Protein AF-A0A1M6HXW4-F1 (afdb_monomer)

Nearest PDB structures (foldseek):
  7f5z-assembly1_A-2  TM=3.279E-01  e=5.571E-01  Mycobacterium tuberculosis H37Rv
  5dz8-assembly1_A  TM=3.495E-01  e=1.004E+00  Streptococcus agalactiae NEM316
  1lwt-assembly1_A  TM=3.290E-01  e=2.158E+00  Saccharomyces cerevisiae
  5nqy-assembly1_A  TM=3.451E-01  e=8.361E+00  Neisseria meningitidis
  7o1q-assembly1_A  TM=3.589E-01  e=9.977E+00  Staphylococcus aureus

Foldseek 3Di:
DEADAPAALVVCVPPQQSDADWDQDPVRWTKGKDACDPVQHHQKIWMWTWDKDKDWDADVVGDTDIDIDTDTDTDYMYGHDDD

Solvent-accessible surface area (backbone atoms only — not comparable to full-atom values): 4752 Å² total; per-residue (Å²): 93,72,49,70,50,82,47,37,56,76,78,27,67,89,40,65,58,49,41,69,44,71,49,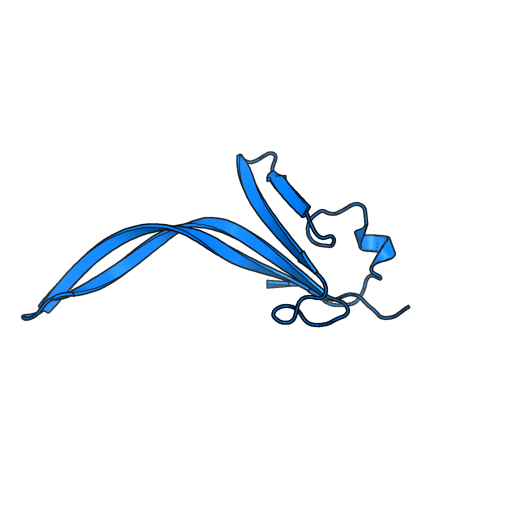68,46,97,86,67,48,41,39,40,20,46,50,56,37,91,89,53,35,79,61,23,15,37,27,26,36,61,39,80,45,79,48,76,44,78,39,90,93,61,64,68,48,78,50,74,51,76,44,79,39,84,55,38,37,33,37,37,25,79,130

Secondary structure (DSSP, 8-state):
-EE-TTSBTGGGTTSGGGSSEEEE-TTS-EEEEEESSTTT-TTEEEEEEEEEEEEEEEPTTS-EEEEEEEEEEEEEEEEPBP-

pLDDT: mean 94.33, std 5.77, range [62.34, 98.62]

Radius of gyration: 16.84 Å; Cα contacts (8 Å, |Δi|>4): 173; chains: 1; bounding box: 32×27×51 Å

Structure (mmCIF, N/CA/C/O backbone):
data_AF-A0A1M6HXW4-F1
#
_entry.id   AF-A0A1M6HXW4-F1
#
loop_
_atom_site.group_PDB
_atom_site.id
_atom_site.type_symbol
_atom_site.label_atom_id
_atom_site.label_alt_id
_atom_site.label_comp_id
_atom_site.label_asym_id
_atom_site.label_entity_id
_atom_site.label_seq_id
_atom_site.pdbx_PDB_ins_code
_atom_site.Cartn_x
_atom_site.Cartn_y
_atom_site.Cartn_z
_atom_site.occupancy
_atom_site.B_iso_or_equiv
_atom_site.auth_seq_id
_atom_site.auth_comp_id
_atom_site.auth_asym_id
_atom_site.auth_atom_id
_atom_site.pdbx_PDB_model_num
ATOM 1 N N . MET A 1 1 ? -7.806 -4.654 -4.177 1.00 71.56 1 MET A N 1
ATOM 2 C CA . MET A 1 1 ? -7.964 -4.464 -5.640 1.00 71.56 1 MET A CA 1
ATOM 3 C C . MET A 1 1 ? -6.660 -4.858 -6.327 1.00 71.56 1 MET A C 1
ATOM 5 O O . MET A 1 1 ? -5.609 -4.565 -5.770 1.00 71.56 1 MET A O 1
ATOM 9 N N . THR A 1 2 ? -6.695 -5.526 -7.480 1.00 82.19 2 THR A N 1
ATOM 10 C CA . THR A 1 2 ? -5.478 -5.986 -8.179 1.00 82.19 2 THR A CA 1
ATOM 11 C C . THR A 1 2 ? -5.496 -5.489 -9.617 1.00 82.19 2 THR A C 1
ATOM 13 O O . THR A 1 2 ? -6.467 -5.737 -10.328 1.00 82.19 2 THR A O 1
ATOM 16 N N . TYR A 1 3 ? -4.441 -4.797 -10.043 1.00 86.25 3 TYR A N 1
ATOM 17 C CA . TYR A 1 3 ? -4.252 -4.437 -11.447 1.00 86.25 3 TYR A CA 1
ATOM 18 C C . TYR A 1 3 ? -3.700 -5.652 -12.199 1.00 86.25 3 TYR A C 1
ATOM 20 O O . TYR A 1 3 ? -2.656 -6.189 -11.820 1.00 86.25 3 TYR A O 1
ATOM 28 N N . LEU A 1 4 ? -4.420 -6.092 -13.235 1.00 80.88 4 LEU A N 1
ATOM 29 C CA . LEU A 1 4 ? -4.041 -7.247 -14.052 1.00 80.88 4 LEU A CA 1
ATOM 30 C C . LEU A 1 4 ? -2.744 -6.981 -14.843 1.00 80.88 4 LEU A C 1
ATOM 32 O O . LEU A 1 4 ? -2.488 -5.831 -15.221 1.00 80.88 4 LEU A O 1
ATOM 36 N N . PRO A 1 5 ? -1.950 -8.030 -15.136 1.00 86.44 5 PRO A N 1
ATOM 37 C CA . PRO A 1 5 ? -0.633 -7.925 -15.765 1.00 86.44 5 PRO A CA 1
ATOM 38 C C . PRO A 1 5 ? -0.714 -7.657 -17.275 1.00 86.44 5 PRO A C 1
ATOM 40 O O . PRO A 1 5 ? -0.239 -8.433 -18.098 1.00 86.44 5 PRO A O 1
ATOM 43 N N . TYR A 1 6 ? -1.320 -6.536 -17.663 1.00 89.06 6 TYR A N 1
ATOM 44 C CA . TYR A 1 6 ? -1.352 -6.076 -19.055 1.00 89.06 6 TYR A CA 1
ATOM 45 C C . TYR A 1 6 ? -0.156 -5.190 -19.411 1.00 89.06 6 TYR A C 1
ATOM 47 O O . TYR A 1 6 ? 0.272 -5.158 -20.564 1.00 89.06 6 TYR A O 1
ATOM 55 N N . MET A 1 7 ? 0.387 -4.481 -18.419 1.00 93.25 7 MET A N 1
ATOM 56 C CA . MET A 1 7 ? 1.510 -3.560 -18.572 1.00 93.25 7 MET A CA 1
ATOM 57 C C . MET A 1 7 ? 2.785 -4.146 -17.965 1.00 93.25 7 MET A C 1
ATOM 59 O O . MET A 1 7 ? 2.770 -4.746 -16.889 1.00 93.25 7 MET A O 1
ATOM 63 N N . THR A 1 8 ? 3.904 -3.934 -18.649 1.00 95.19 8 THR A N 1
ATOM 64 C CA . THR A 1 8 ? 5.249 -4.257 -18.163 1.00 95.19 8 THR A CA 1
ATOM 65 C C . THR A 1 8 ? 5.663 -3.319 -17.029 1.00 95.19 8 THR A C 1
ATOM 67 O O . THR A 1 8 ? 5.141 -2.210 -16.887 1.00 95.19 8 THR A O 1
ATOM 70 N N . ARG A 1 9 ? 6.681 -3.712 -16.256 1.00 94.75 9 ARG A N 1
ATOM 71 C CA . ARG A 1 9 ? 7.267 -2.847 -15.216 1.00 94.75 9 ARG A CA 1
ATOM 72 C C . ARG A 1 9 ? 7.718 -1.487 -15.755 1.00 94.75 9 ARG A C 1
ATOM 74 O O . ARG A 1 9 ? 7.535 -0.475 -15.089 1.00 94.75 9 ARG A O 1
ATOM 81 N N . ALA A 1 10 ? 8.284 -1.456 -16.962 1.00 95.12 10 ALA A N 1
ATOM 82 C CA . ALA A 1 10 ? 8.754 -0.217 -17.579 1.00 95.12 10 ALA A CA 1
ATOM 83 C C . ALA A 1 10 ? 7.603 0.773 -17.823 1.00 95.12 10 ALA A C 1
ATOM 85 O O . ALA A 1 10 ? 7.752 1.963 -17.565 1.00 95.12 10 ALA A O 1
ATOM 86 N N . GLN A 1 11 ? 6.433 0.278 -18.235 1.00 95.19 11 GLN A N 1
ATOM 87 C CA . GLN A 1 11 ? 5.244 1.111 -18.440 1.00 95.19 11 GLN A CA 1
ATOM 88 C C . GLN A 1 11 ? 4.703 1.703 -17.126 1.00 95.19 11 GLN A C 1
ATOM 90 O O . GLN A 1 11 ? 4.088 2.765 -17.143 1.00 95.19 11 GLN A O 1
ATOM 95 N N . TRP A 1 12 ? 4.980 1.067 -15.983 1.00 95.25 12 TRP A N 1
ATOM 96 C CA . TRP A 1 12 ? 4.593 1.546 -14.652 1.00 95.25 12 TRP A CA 1
ATOM 97 C C . TRP A 1 12 ? 5.605 2.494 -13.988 1.00 95.25 12 TRP A C 1
ATOM 99 O O . TRP A 1 12 ? 5.299 3.039 -12.931 1.00 95.25 12 TRP A O 1
ATOM 109 N N . ALA A 1 13 ? 6.783 2.736 -14.57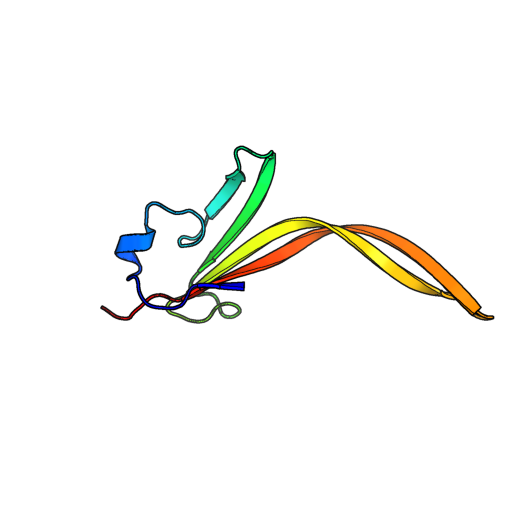4 1.00 92.38 13 ALA A N 1
ATOM 110 C CA . ALA A 1 13 ? 7.898 3.426 -13.903 1.00 92.38 13 ALA A CA 1
ATOM 111 C C . ALA A 1 13 ? 7.557 4.833 -13.355 1.00 92.38 13 ALA A C 1
ATOM 113 O O . ALA A 1 13 ? 8.114 5.284 -12.346 1.00 92.38 13 ALA A O 1
ATOM 114 N N . ASN A 1 14 ? 6.601 5.518 -13.988 1.00 95.12 14 ASN A N 1
ATOM 115 C CA . ASN A 1 14 ? 6.159 6.856 -13.591 1.00 95.12 14 ASN A CA 1
ATOM 116 C C . ASN A 1 14 ? 4.977 6.857 -12.609 1.00 95.12 14 ASN A C 1
ATOM 118 O O . ASN A 1 14 ? 4.578 7.920 -12.143 1.00 95.12 14 ASN A O 1
ATOM 122 N N . ASN A 1 15 ? 4.439 5.691 -12.250 1.00 96.12 15 ASN A N 1
ATOM 123 C CA . ASN A 1 15 ? 3.353 5.556 -11.290 1.00 96.12 15 ASN A CA 1
ATOM 124 C C . ASN A 1 15 ? 3.874 4.954 -9.974 1.00 96.12 15 ASN A C 1
ATOM 126 O O . ASN A 1 15 ? 4.451 3.868 -9.947 1.00 96.12 15 ASN A O 1
ATOM 130 N N . ASN A 1 16 ? 3.646 5.654 -8.861 1.00 97.88 16 ASN A N 1
ATOM 131 C CA . ASN A 1 16 ? 4.117 5.255 -7.529 1.00 97.88 16 ASN A CA 1
ATOM 132 C C . ASN A 1 16 ? 3.511 3.932 -7.017 1.00 97.88 16 ASN A C 1
ATOM 134 O O . ASN A 1 16 ? 4.060 3.319 -6.105 1.00 97.88 16 ASN A O 1
ATOM 138 N N . LEU A 1 17 ? 2.418 3.446 -7.612 1.00 96.81 17 LEU A N 1
ATOM 139 C CA . LEU A 1 17 ? 1.862 2.121 -7.313 1.00 96.81 17 LEU A CA 1
ATOM 140 C C . LEU A 1 17 ? 2.699 0.975 -7.908 1.00 96.81 17 LEU A C 1
ATOM 142 O O . LEU A 1 17 ? 2.560 -0.169 -7.486 1.00 96.81 17 LEU A O 1
ATOM 146 N N . GLY A 1 18 ? 3.555 1.268 -8.891 1.00 96.19 18 GLY A N 1
ATOM 147 C CA . GLY A 1 18 ? 4.367 0.286 -9.611 1.00 96.19 18 GLY A CA 1
ATOM 148 C C . GLY A 1 18 ? 5.869 0.374 -9.334 1.00 96.19 18 GLY A C 1
ATOM 149 O O . GLY A 1 18 ? 6.662 -0.188 -10.090 1.00 96.19 18 GLY A O 1
ATOM 150 N N . LYS A 1 19 ? 6.283 1.086 -8.282 1.00 96.00 19 LYS A N 1
ATOM 151 C CA . LYS A 1 19 ? 7.683 1.163 -7.846 1.00 96.00 19 LYS A CA 1
ATOM 152 C C . LYS A 1 19 ? 7.779 1.279 -6.334 1.00 96.00 19 LYS A C 1
ATOM 154 O O . LYS A 1 19 ? 6.878 1.814 -5.698 1.00 96.00 19 LYS A O 1
ATOM 159 N N . GLN A 1 20 ? 8.893 0.826 -5.771 1.00 97.12 20 GLN A N 1
ATOM 160 C CA . GLN A 1 20 ? 9.136 0.939 -4.340 1.00 97.12 20 GLN A CA 1
ATOM 161 C C . GLN A 1 20 ? 9.343 2.408 -3.958 1.00 97.12 20 GLN A C 1
ATOM 163 O O . GLN A 1 20 ? 10.324 3.028 -4.369 1.00 97.12 20 GLN A O 1
ATOM 168 N N . THR A 1 21 ? 8.396 2.985 -3.218 1.00 98.12 21 THR A N 1
ATOM 169 C CA . THR A 1 21 ? 8.418 4.401 -2.828 1.00 98.12 21 THR A CA 1
ATOM 170 C C . THR A 1 21 ? 7.372 4.703 -1.751 1.00 98.12 21 THR A C 1
ATOM 172 O O . THR A 1 21 ? 6.393 3.974 -1.608 1.00 98.12 21 THR A O 1
ATOM 175 N N . SER A 1 22 ? 7.555 5.803 -1.022 1.00 98.44 22 SER A N 1
ATOM 176 C CA . SER A 1 22 ? 6.564 6.379 -0.105 1.00 98.44 22 SER A CA 1
ATOM 177 C C . SER A 1 22 ? 6.234 7.794 -0.554 1.00 98.44 22 SER A C 1
ATOM 179 O O . SER A 1 22 ? 7.134 8.538 -0.942 1.00 98.44 22 SER A O 1
ATOM 181 N N . TRP A 1 23 ? 4.965 8.192 -0.486 1.00 98.31 23 TRP A N 1
ATOM 182 C CA . TRP A 1 23 ? 4.553 9.543 -0.871 1.00 98.31 23 TRP A CA 1
ATOM 183 C C . TRP A 1 23 ? 3.278 9.982 -0.157 1.00 98.31 23 TRP A C 1
ATOM 185 O O . TRP A 1 23 ? 2.498 9.166 0.333 1.00 98.31 23 TRP A O 1
ATOM 195 N N . THR A 1 24 ? 3.050 11.292 -0.145 1.00 98.19 24 THR A N 1
ATOM 196 C CA . THR A 1 24 ? 1.744 11.875 0.165 1.00 98.19 24 THR A CA 1
ATOM 197 C C . THR A 1 24 ? 1.079 12.241 -1.156 1.00 98.19 24 THR A C 1
ATOM 199 O O . THR A 1 24 ? 1.666 12.953 -1.971 1.00 98.19 24 THR A O 1
ATOM 202 N N . ALA A 1 25 ? -0.108 11.703 -1.412 1.00 96.56 25 ALA A N 1
ATOM 203 C CA . ALA A 1 25 ? -0.884 12.014 -2.605 1.00 96.56 25 ALA A CA 1
ATOM 204 C C . ALA A 1 25 ? -1.473 13.432 -2.520 1.00 96.56 25 ALA A C 1
ATOM 206 O O . ALA A 1 25 ? -1.551 14.021 -1.444 1.00 96.56 25 ALA A O 1
ATOM 207 N N . ALA A 1 26 ? -1.911 13.978 -3.657 1.00 97.06 26 ALA A N 1
ATOM 208 C CA . ALA A 1 26 ? -2.505 15.317 -3.721 1.00 97.06 26 ALA A CA 1
ATOM 209 C C . ALA A 1 26 ? -3.762 15.468 -2.839 1.00 97.06 26 ALA A C 1
ATOM 211 O O . ALA A 1 26 ? -4.086 16.568 -2.408 1.00 97.06 26 ALA A O 1
ATOM 212 N N . ASP A 1 27 ? -4.438 14.358 -2.534 1.00 95.56 27 ASP A N 1
ATOM 213 C CA . ASP A 1 27 ? -5.575 14.293 -1.610 1.00 95.56 27 ASP A CA 1
ATOM 214 C C . ASP A 1 27 ? -5.167 14.181 -0.124 1.00 95.56 27 ASP A C 1
ATOM 216 O O . ASP A 1 27 ? -6.013 13.973 0.742 1.00 95.56 27 ASP A O 1
ATOM 220 N N . GLY A 1 28 ? -3.872 14.287 0.186 1.00 97.00 28 GLY A N 1
ATOM 221 C CA . GLY A 1 28 ? -3.328 14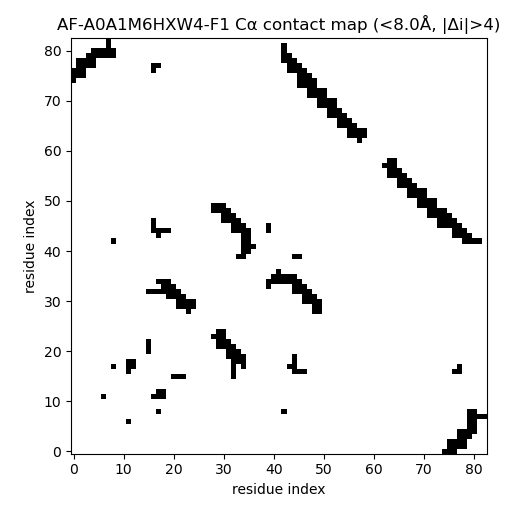.230 1.543 1.00 97.00 28 GLY A CA 1
ATOM 222 C C . GLY A 1 28 ? -3.119 12.818 2.098 1.00 97.00 28 GLY A C 1
ATOM 223 O O . GLY A 1 28 ? -2.547 12.669 3.182 1.00 97.00 28 GLY A O 1
ATOM 224 N N . ARG A 1 29 ? -3.523 11.757 1.385 1.00 97.06 29 ARG A N 1
ATOM 225 C CA . ARG A 1 29 ? -3.294 10.383 1.854 1.00 97.06 29 ARG A CA 1
ATOM 226 C C . ARG A 1 29 ? -1.817 10.036 1.797 1.00 97.06 29 ARG A C 1
ATOM 228 O O . ARG A 1 29 ? -1.150 10.262 0.789 1.00 97.06 29 ARG A O 1
ATOM 235 N N . ARG A 1 30 ? -1.318 9.412 2.863 1.00 98.62 30 ARG A N 1
ATOM 236 C CA . ARG A 1 30 ? 0.033 8.846 2.896 1.00 98.62 30 ARG A CA 1
ATOM 237 C C . ARG A 1 30 ? 0.007 7.426 2.351 1.00 98.62 30 ARG A C 1
ATOM 239 O O . ARG A 1 30 ? -0.857 6.633 2.732 1.00 98.62 30 ARG A O 1
ATOM 246 N N . TRP A 1 31 ? 0.977 7.127 1.503 1.00 98.56 31 TRP A N 1
ATOM 247 C CA . TRP A 1 31 ? 1.141 5.863 0.806 1.00 98.56 31 TRP A CA 1
ATOM 248 C C . TRP A 1 31 ? 2.552 5.309 0.978 1.00 98.56 31 TRP A C 1
ATOM 250 O O . TRP A 1 31 ? 3.520 6.062 1.093 1.00 98.56 31 TRP A O 1
ATOM 260 N N . TYR A 1 32 ? 2.648 3.986 0.922 1.00 98.12 32 TYR A N 1
ATOM 261 C CA . TYR A 1 32 ? 3.894 3.247 0.753 1.00 98.12 32 TYR A CA 1
ATOM 262 C C . TYR A 1 32 ? 3.664 2.094 -0.223 1.00 98.12 32 TYR A C 1
ATOM 264 O O . TYR A 1 32 ? 2.663 1.389 -0.114 1.00 98.12 32 TYR A O 1
ATOM 272 N N . THR A 1 33 ? 4.586 1.897 -1.159 1.00 98.12 33 THR A N 1
ATOM 273 C CA . THR A 1 33 ? 4.620 0.759 -2.076 1.00 98.12 33 THR A CA 1
ATOM 274 C C . THR A 1 33 ? 5.912 -0.018 -1.866 1.00 98.12 33 THR A C 1
ATOM 276 O O . THR A 1 33 ? 6.997 0.565 -1.862 1.00 98.12 33 THR A O 1
ATOM 279 N N . GLU A 1 34 ? 5.801 -1.338 -1.773 1.00 97.75 34 GLU A N 1
ATOM 280 C CA . GLU A 1 34 ? 6.920 -2.277 -1.834 1.00 97.75 34 GLU A CA 1
ATOM 281 C C . GLU A 1 34 ? 6.811 -3.158 -3.076 1.00 97.75 34 GLU A C 1
ATOM 283 O O . GLU A 1 34 ? 5.708 -3.428 -3.549 1.00 97.75 34 GLU A O 1
ATOM 288 N N . CYS A 1 35 ? 7.941 -3.620 -3.605 1.00 96.75 35 CYS A N 1
ATOM 289 C CA . CYS A 1 35 ? 7.976 -4.488 -4.777 1.00 96.75 35 CYS A CA 1
ATOM 290 C C . CYS A 1 35 ? 8.950 -5.636 -4.548 1.00 96.75 35 CYS A C 1
ATOM 292 O O . CYS A 1 35 ? 9.951 -5.467 -3.857 1.00 96.75 35 CYS A O 1
ATOM 294 N N . ASP A 1 36 ? 8.663 -6.793 -5.144 1.00 95.56 36 ASP A N 1
ATOM 295 C CA . ASP A 1 36 ? 9.576 -7.945 -5.166 1.00 95.56 36 ASP A CA 1
ATOM 296 C C . ASP A 1 36 ? 10.016 -8.456 -3.772 1.00 95.56 36 ASP A C 1
ATOM 298 O O . ASP A 1 36 ? 11.046 -9.116 -3.633 1.00 95.56 36 ASP A O 1
ATOM 302 N N . THR A 1 37 ? 9.220 -8.183 -2.731 1.00 95.25 37 THR A N 1
ATOM 303 C CA . THR A 1 37 ? 9.425 -8.677 -1.360 1.00 95.25 37 THR A CA 1
ATOM 304 C C . THR A 1 37 ? 8.869 -10.090 -1.191 1.00 95.25 37 THR A C 1
ATOM 306 O O . THR A 1 37 ? 8.051 -10.547 -1.990 1.00 95.25 37 THR A O 1
ATOM 309 N N . ALA A 1 38 ? 9.233 -10.779 -0.104 1.00 92.88 38 ALA A N 1
ATOM 310 C CA . ALA A 1 38 ? 8.623 -12.067 0.243 1.00 92.88 38 ALA A CA 1
ATOM 311 C C . ALA A 1 38 ? 7.094 -11.968 0.402 1.00 92.88 38 ALA A C 1
ATOM 313 O O . ALA A 1 38 ? 6.372 -12.891 0.036 1.00 92.88 38 ALA A O 1
ATOM 314 N N . ALA A 1 39 ? 6.595 -10.832 0.899 1.00 85.88 39 ALA A N 1
ATOM 315 C CA . ALA A 1 39 ? 5.164 -10.593 1.002 1.00 85.88 39 ALA A CA 1
ATOM 316 C C . ALA A 1 39 ? 4.523 -10.405 -0.379 1.00 85.88 39 ALA A C 1
ATOM 318 O O . ALA A 1 39 ? 3.421 -10.893 -0.599 1.00 85.88 39 ALA A O 1
ATOM 319 N N . THR A 1 40 ? 5.191 -9.724 -1.311 1.00 88.56 40 THR A N 1
ATOM 320 C CA . THR A 1 40 ? 4.620 -9.347 -2.612 1.00 88.56 40 THR A CA 1
ATOM 321 C C . THR A 1 40 ? 4.7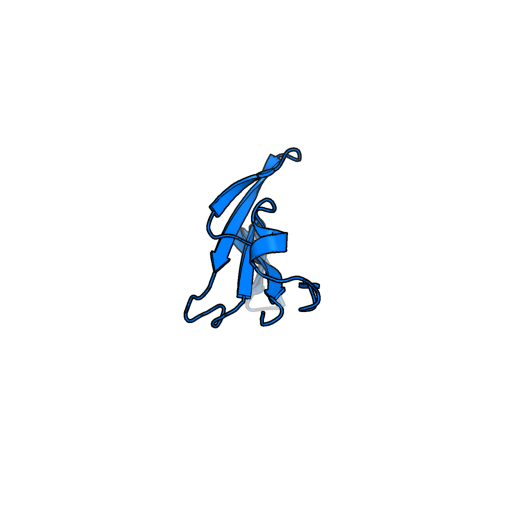85 -10.410 -3.704 1.00 88.56 40 THR A C 1
ATOM 323 O O . THR A 1 40 ? 3.882 -10.566 -4.525 1.00 88.56 40 THR A O 1
ATOM 326 N N . GLY A 1 41 ? 5.889 -11.160 -3.696 1.00 89.06 41 GLY A N 1
ATOM 327 C CA . GLY A 1 41 ? 6.324 -12.004 -4.811 1.00 89.06 41 GLY A CA 1
ATOM 328 C C . GLY A 1 41 ? 7.093 -11.212 -5.877 1.00 89.06 41 GLY A C 1
ATOM 329 O O . GLY A 1 41 ? 7.029 -9.983 -5.924 1.00 89.06 41 GLY A O 1
ATOM 330 N N . ARG A 1 42 ? 7.845 -11.913 -6.737 1.00 91.56 42 ARG A N 1
ATOM 331 C CA . ARG A 1 42 ? 8.556 -11.289 -7.869 1.00 91.56 42 ARG A CA 1
ATOM 332 C C . ARG A 1 42 ? 7.569 -10.841 -8.946 1.00 91.56 42 ARG A C 1
ATOM 334 O O . ARG A 1 42 ? 6.574 -11.514 -9.187 1.00 91.56 42 ARG A O 1
ATOM 341 N N . GLY A 1 43 ? 7.879 -9.739 -9.626 1.00 93.31 43 GLY A N 1
ATOM 342 C CA . GLY A 1 43 ? 7.054 -9.237 -10.729 1.00 93.31 43 GLY A CA 1
ATOM 343 C C . GLY A 1 43 ? 5.806 -8.486 -10.267 1.00 93.31 43 GLY A C 1
ATOM 344 O O . GLY A 1 43 ? 4.878 -8.306 -11.052 1.00 93.31 43 GLY A O 1
ATOM 345 N N . ALA A 1 44 ? 5.775 -8.025 -9.016 1.00 94.88 44 ALA A N 1
ATOM 346 C CA . ALA A 1 44 ? 4.637 -7.301 -8.470 1.00 94.88 44 ALA A CA 1
ATOM 347 C C . ALA A 1 44 ? 5.054 -6.214 -7.471 1.00 94.88 44 ALA A C 1
ATOM 349 O O . ALA A 1 44 ? 6.162 -6.231 -6.927 1.00 94.88 44 ALA A O 1
ATOM 350 N N . CYS A 1 45 ? 4.123 -5.295 -7.217 1.00 97.00 45 CYS A N 1
ATOM 351 C CA . CYS A 1 45 ? 4.192 -4.291 -6.161 1.00 97.00 45 CYS A CA 1
ATOM 352 C C . CYS A 1 45 ? 2.914 -4.307 -5.312 1.00 97.00 45 CYS A C 1
ATOM 354 O O . CYS A 1 45 ? 1.814 -4.443 -5.852 1.00 97.00 45 CYS A O 1
ATOM 356 N N . ARG A 1 46 ? 3.039 -4.144 -3.991 1.00 97.44 46 ARG A N 1
ATOM 357 C CA . ARG A 1 46 ? 1.926 -3.942 -3.051 1.00 97.44 46 ARG A CA 1
ATOM 358 C C . ARG A 1 46 ? 1.960 -2.531 -2.499 1.00 97.44 46 ARG A C 1
ATOM 360 O O . ARG A 1 46 ? 2.998 -2.085 -2.022 1.00 97.44 46 ARG A O 1
ATOM 367 N N . SER A 1 47 ? 0.810 -1.870 -2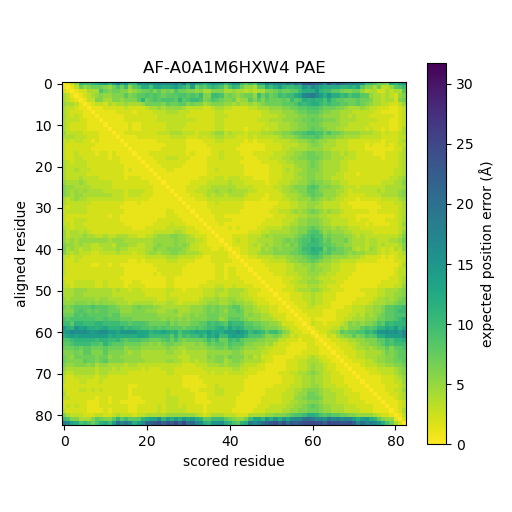.508 1.00 97.50 47 SER A N 1
ATOM 368 C CA . SER A 1 47 ? 0.644 -0.514 -1.995 1.00 97.50 47 SER A CA 1
ATOM 369 C C . SER A 1 47 ? -0.256 -0.498 -0.765 1.00 97.50 47 SER A C 1
ATOM 371 O O . SER A 1 47 ? -1.275 -1.193 -0.694 1.00 97.50 47 SER A O 1
ATOM 373 N N . PHE A 1 48 ? 0.122 0.334 0.195 1.00 97.94 48 PHE A N 1
ATOM 374 C CA . PHE A 1 48 ? -0.508 0.506 1.493 1.00 97.94 48 PHE A CA 1
ATOM 375 C C . PHE A 1 48 ? -0.862 1.973 1.698 1.00 97.94 48 PHE A C 1
ATOM 377 O O . PHE A 1 48 ? -0.130 2.865 1.269 1.00 97.94 48 PHE A O 1
ATOM 384 N N . THR A 1 49 ? -1.958 2.219 2.405 1.00 98.19 49 THR A N 1
ATOM 385 C CA . THR A 1 49 ? -2.392 3.560 2.810 1.00 98.19 49 THR A CA 1
ATOM 386 C C . THR A 1 49 ? -2.343 3.695 4.320 1.00 98.19 49 THR A C 1
ATOM 388 O O . THR A 1 49 ? -2.729 2.769 5.036 1.00 98.19 49 THR A O 1
ATOM 391 N N . TRP A 1 50 ? -1.910 4.852 4.810 1.00 98.25 50 TRP A N 1
ATOM 392 C CA . TRP A 1 50 ? -2.002 5.176 6.228 1.00 98.25 50 TRP A CA 1
ATOM 393 C C . TRP A 1 50 ? -3.438 5.565 6.563 1.00 98.25 50 TRP A C 1
ATOM 395 O O . TRP A 1 50 ? -3.942 6.564 6.047 1.00 98.25 50 TRP A O 1
ATOM 405 N N . THR A 1 51 ? -4.095 4.789 7.417 1.00 96.75 51 THR A N 1
ATOM 406 C CA . THR A 1 51 ? -5.508 4.988 7.753 1.00 96.75 51 THR A CA 1
ATOM 407 C C . THR A 1 51 ? -5.752 4.797 9.238 1.00 96.75 51 THR A C 1
ATOM 409 O O . THR A 1 51 ? -5.059 4.019 9.896 1.00 96.75 51 THR A O 1
ATOM 412 N N . THR A 1 52 ? -6.778 5.472 9.749 1.00 97.25 52 THR A N 1
ATOM 413 C CA . THR A 1 52 ? -7.399 5.113 11.021 1.00 97.25 52 THR A CA 1
ATOM 414 C C . THR A 1 52 ? -8.203 3.835 10.816 1.00 97.25 52 THR A C 1
ATOM 416 O O . THR A 1 52 ? -8.986 3.733 9.871 1.00 97.25 52 THR A O 1
ATOM 419 N N . VAL A 1 53 ? -7.987 2.848 11.674 1.00 96.12 53 VAL A N 1
ATOM 420 C CA . VAL A 1 53 ? -8.785 1.628 11.756 1.00 96.12 53 VAL A CA 1
ATOM 421 C C . VAL A 1 53 ? -9.527 1.602 13.081 1.00 96.12 53 VAL A C 1
ATOM 423 O O . VAL A 1 53 ? -9.041 2.146 14.071 1.00 96.12 53 VAL A O 1
ATOM 426 N N . PHE A 1 54 ? -10.674 0.933 13.100 1.00 96.38 54 PHE A N 1
ATOM 427 C CA . PHE A 1 54 ? -11.445 0.694 14.312 1.00 96.38 54 PHE A CA 1
ATOM 428 C C . PHE A 1 54 ? -11.447 -0.799 14.622 1.00 96.38 54 PHE A C 1
ATOM 430 O O . PHE A 1 54 ? -11.626 -1.622 13.723 1.00 96.38 54 PHE A O 1
ATOM 437 N N . ALA A 1 55 ? -11.246 -1.142 15.887 1.00 94.81 55 ALA A N 1
ATOM 438 C CA . ALA A 1 55 ? -11.350 -2.502 16.389 1.00 94.81 55 ALA A CA 1
ATOM 439 C C . ALA A 1 55 ? -12.473 -2.578 17.423 1.00 94.81 55 ALA A C 1
ATOM 441 O O . ALA A 1 55 ? -12.683 -1.642 18.194 1.00 94.81 55 ALA A O 1
ATOM 442 N N . ALA A 1 56 ? -13.191 -3.698 17.428 1.00 96.19 56 ALA A N 1
ATOM 443 C CA . ALA A 1 56 ? -14.233 -3.988 18.398 1.00 96.19 56 ALA A CA 1
ATOM 444 C C . ALA A 1 56 ? -13.804 -5.189 19.242 1.00 96.19 56 ALA A C 1
ATOM 446 O O . ALA A 1 56 ? -13.574 -6.277 18.716 1.00 96.19 56 ALA A O 1
ATOM 447 N N . THR A 1 57 ? -13.728 -4.996 20.553 1.00 96.31 57 THR A N 1
ATOM 448 C CA . THR A 1 57 ? -13.404 -6.047 21.519 1.00 96.31 57 THR A CA 1
ATOM 449 C C . THR A 1 57 ? -14.664 -6.398 22.293 1.00 96.31 57 THR A C 1
ATOM 451 O O . THR A 1 57 ? -15.258 -5.524 22.926 1.00 96.31 57 THR A O 1
ATOM 454 N N . ALA A 1 58 ? -15.101 -7.656 22.231 1.00 97.06 58 ALA A N 1
ATOM 455 C CA . ALA A 1 58 ? -16.293 -8.103 22.948 1.00 97.06 58 ALA A CA 1
ATOM 456 C C . ALA A 1 58 ? -16.096 -7.982 24.469 1.00 97.06 58 ALA A C 1
ATOM 458 O O . ALA A 1 58 ? -15.021 -8.286 24.990 1.00 97.06 58 ALA A O 1
ATOM 459 N N . LYS A 1 59 ? -17.134 -7.539 25.185 1.00 97.00 59 LYS A N 1
ATOM 460 C CA . LYS A 1 59 ? -17.122 -7.440 26.650 1.00 97.00 59 LYS A CA 1
ATOM 461 C C . LYS A 1 59 ? -17.695 -8.711 27.290 1.00 97.00 59 LYS A C 1
ATOM 463 O O . LYS A 1 59 ? -18.672 -9.260 26.7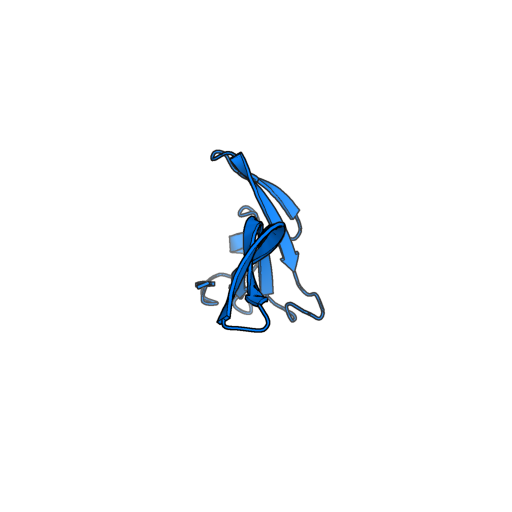69 1.00 97.00 59 LYS A O 1
ATOM 468 N N . PRO A 1 60 ? -17.177 -9.145 28.454 1.00 91.50 60 PRO A N 1
ATOM 469 C CA . PRO A 1 60 ? -17.879 -10.113 29.293 1.00 91.50 60 PRO A CA 1
ATOM 470 C C . PRO A 1 60 ? -19.270 -9.569 29.656 1.00 91.50 60 PRO A C 1
ATOM 472 O O . PRO A 1 60 ? -19.381 -8.441 30.129 1.00 91.50 60 PRO A O 1
ATOM 475 N N . GLY A 1 61 ? -20.328 -10.344 29.409 1.00 92.44 61 GLY A N 1
ATOM 476 C CA . GLY A 1 61 ? -21.715 -9.923 29.666 1.00 92.44 61 GLY A CA 1
ATOM 477 C C . GLY A 1 61 ? -22.426 -9.227 28.497 1.00 92.44 61 GLY A C 1
ATOM 478 O O . GLY A 1 61 ? -23.590 -8.863 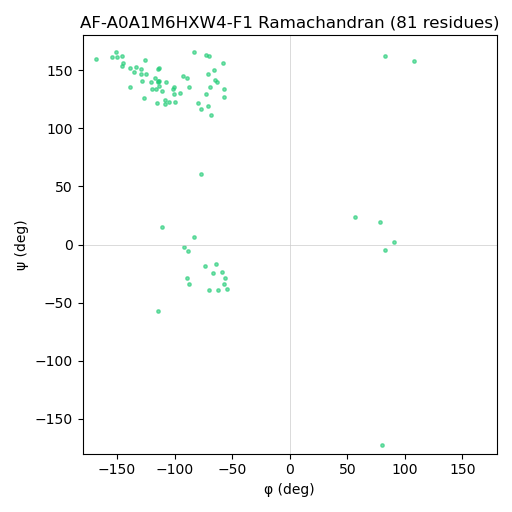28.638 1.00 92.44 61 GLY A O 1
ATOM 479 N N . GLY A 1 62 ? -21.774 -9.093 27.337 1.00 94.06 62 GLY A N 1
ATOM 480 C CA . GLY A 1 62 ? -22.388 -8.596 26.103 1.00 94.06 62 GLY A CA 1
ATOM 481 C C . GLY A 1 62 ? -21.947 -7.187 25.697 1.00 94.06 62 GLY A C 1
ATOM 482 O O . GLY A 1 62 ? -21.466 -6.388 26.499 1.00 94.06 62 GLY A O 1
ATOM 483 N N . GLY A 1 63 ? -22.104 -6.882 24.407 1.00 96.38 63 GLY A N 1
ATOM 484 C CA . GLY A 1 63 ? -21.651 -5.626 23.802 1.00 96.38 63 GLY A CA 1
ATOM 485 C C . GLY A 1 63 ? -20.149 -5.591 23.481 1.00 96.38 63 GLY A C 1
ATOM 486 O O . GLY A 1 63 ? -19.443 -6.594 23.585 1.00 96.38 63 GLY A O 1
ATOM 487 N N . TYR A 1 64 ? -19.665 -4.412 23.072 1.00 97.19 64 TYR A N 1
ATOM 488 C CA . TYR A 1 64 ? -18.293 -4.197 22.596 1.00 97.19 64 TYR A CA 1
ATOM 489 C C . TYR A 1 64 ? -17.647 -2.951 23.222 1.00 97.19 64 TYR A C 1
ATOM 491 O O . TYR A 1 64 ? -18.326 -1.992 23.599 1.00 97.19 64 TYR A O 1
ATOM 499 N N . THR A 1 65 ? -16.319 -2.965 23.327 1.00 96.62 65 THR A N 1
ATOM 500 C CA . THR A 1 65 ? -15.463 -1.779 23.460 1.00 96.62 65 THR A CA 1
ATOM 501 C C . THR A 1 65 ? -14.869 -1.482 22.092 1.00 96.62 65 THR A C 1
ATOM 503 O O . THR A 1 65 ? -14.298 -2.379 21.477 1.00 96.62 65 THR A O 1
ATOM 506 N N . PHE A 1 66 ? -14.974 -0.239 21.631 1.00 96.12 66 PHE A N 1
ATOM 507 C CA . PHE A 1 66 ? -14.350 0.193 20.384 1.00 96.12 66 PHE A CA 1
ATOM 508 C C . PHE A 1 66 ? -13.053 0.944 20.675 1.00 96.12 66 PHE A C 1
ATOM 510 O O . PHE A 1 66 ? -13.012 1.795 21.562 1.00 96.12 66 PHE A O 1
ATOM 517 N N . SER A 1 67 ? -12.005 0.636 19.921 1.00 96.50 67 SER A N 1
ATOM 518 C CA . SER A 1 67 ? -10.746 1.380 19.907 1.00 96.50 67 SER A CA 1
ATOM 519 C C . SER A 1 67 ? -10.409 1.802 18.483 1.00 96.50 67 SER A C 1
ATOM 521 O O . SER A 1 67 ? -10.901 1.213 17.519 1.00 96.50 67 SER A O 1
ATOM 523 N N . GLN A 1 68 ? -9.572 2.830 18.350 1.00 96.94 68 GLN A N 1
ATOM 524 C CA . GLN A 1 68 ? -9.027 3.238 17.063 1.00 96.94 68 GLN A CA 1
ATOM 525 C C . GLN A 1 68 ? -7.513 3.387 17.125 1.00 96.94 68 GLN A C 1
ATOM 527 O O . GLN A 1 68 ? -6.960 3.817 18.136 1.00 96.94 68 GLN A O 1
ATOM 532 N N . GLU A 1 69 ? -6.852 3.074 16.019 1.00 96.94 69 GLU A N 1
ATOM 533 C CA . GLU A 1 69 ? -5.418 3.285 15.837 1.00 96.94 69 GLU A CA 1
ATOM 534 C C . GLU A 1 69 ? -5.130 3.667 14.386 1.00 96.94 69 GLU A C 1
ATOM 536 O O . GLU A 1 69 ? -5.900 3.346 13.481 1.00 96.94 69 GLU A O 1
ATOM 541 N N . ASN A 1 70 ? -4.010 4.343 14.150 1.00 97.56 70 ASN A N 1
ATOM 542 C CA . ASN A 1 70 ? -3.536 4.595 12.797 1.00 97.56 70 ASN A CA 1
ATOM 543 C C . ASN A 1 70 ? -2.511 3.535 12.393 1.00 97.56 70 ASN A C 1
ATOM 545 O O . ASN A 1 70 ? -1.542 3.323 13.120 1.00 97.56 70 ASN A O 1
ATOM 549 N N . LYS A 1 71 ? -2.683 2.922 11.219 1.00 97.44 71 LYS A N 1
ATOM 550 C CA . LYS A 1 71 ? -1.706 1.974 10.670 1.00 97.44 71 LYS A CA 1
ATOM 551 C C . LYS A 1 71 ? -1.688 1.936 9.149 1.00 97.44 71 LYS A C 1
ATOM 553 O O . LYS A 1 71 ? -2.604 2.415 8.479 1.00 97.44 71 LYS A O 1
ATOM 558 N N . TRP A 1 72 ? -0.634 1.330 8.612 1.00 97.44 72 TRP A N 1
ATOM 559 C CA . TRP A 1 72 ? -0.551 0.966 7.203 1.00 97.44 72 TRP A CA 1
ATOM 560 C C . TRP A 1 72 ? -1.494 -0.197 6.913 1.00 97.44 72 TRP A C 1
ATOM 562 O O . TRP A 1 72 ? -1.356 -1.279 7.481 1.00 97.44 72 TRP A O 1
ATOM 572 N N . VAL A 1 73 ? -2.452 0.029 6.019 1.00 96.88 73 VAL A N 1
ATOM 573 C CA . VAL A 1 73 ? -3.406 -0.987 5.569 1.00 96.88 73 VAL A CA 1
ATOM 574 C C . VAL A 1 73 ? -3.196 -1.240 4.089 1.00 96.88 73 VAL A C 1
ATOM 576 O O . VAL A 1 73 ? -3.055 -0.305 3.299 1.00 96.88 73 VAL A O 1
ATOM 579 N N . PHE A 1 74 ? -3.157 -2.518 3.724 1.00 96.25 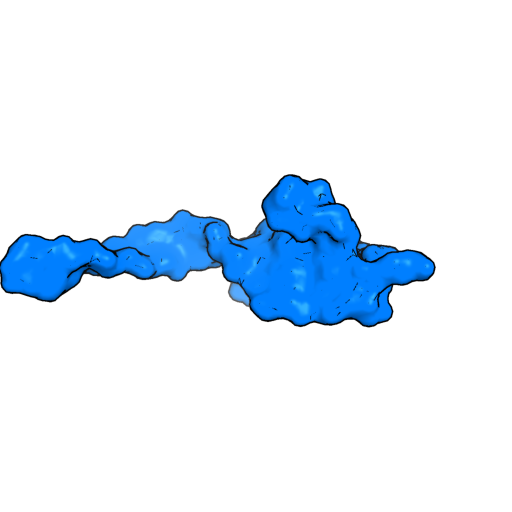74 PHE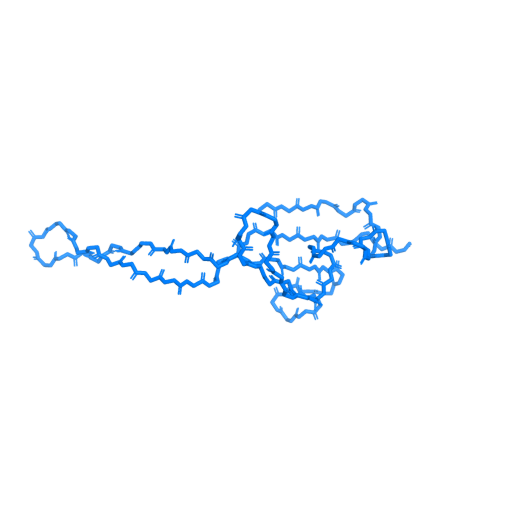 A N 1
ATOM 580 C CA . PHE A 1 74 ? -3.050 -2.952 2.339 1.00 96.25 74 PHE A CA 1
ATOM 581 C C . PHE A 1 74 ? -4.201 -2.379 1.501 1.00 96.25 74 PHE A C 1
ATOM 583 O O . PHE A 1 74 ? -5.362 -2.460 1.899 1.00 96.25 74 PHE A O 1
ATOM 590 N N . ASN A 1 75 ? -3.879 -1.834 0.328 1.00 96.06 75 ASN A N 1
ATOM 591 C CA . ASN A 1 75 ? -4.860 -1.250 -0.581 1.00 96.06 75 ASN A CA 1
ATOM 592 C C . ASN A 1 75 ? -4.960 -2.038 -1.896 1.00 96.06 75 ASN A C 1
ATOM 594 O O . ASN A 1 75 ? -6.029 -2.544 -2.269 1.00 96.06 75 ASN A O 1
ATOM 598 N N . ASN A 1 76 ? -3.836 -2.174 -2.603 1.00 96.00 76 ASN A N 1
ATOM 599 C CA . ASN A 1 76 ? -3.816 -2.798 -3.920 1.00 96.00 76 ASN A CA 1
ATOM 600 C C . ASN A 1 76 ? -2.502 -3.510 -4.249 1.00 96.00 76 ASN A C 1
ATOM 602 O O . ASN A 1 76 ? -1.456 -3.224 -3.670 1.00 96.00 76 ASN A O 1
ATOM 606 N N . VAL A 1 77 ? -2.572 -4.407 -5.236 1.00 96.00 77 VAL A N 1
ATOM 607 C CA . VAL A 1 77 ? -1.405 -5.019 -5.891 1.00 96.00 77 VAL A CA 1
ATOM 608 C C . VAL A 1 77 ? -1.353 -4.572 -7.351 1.00 96.00 77 VAL A C 1
ATOM 610 O O . VAL A 1 77 ? -2.391 -4.525 -8.011 1.00 96.00 77 VAL A O 1
ATOM 613 N N . VAL A 1 78 ? -0.163 -4.275 -7.864 1.00 96.12 78 VAL A N 1
ATOM 614 C CA . VAL A 1 78 ? 0.135 -4.211 -9.302 1.00 96.12 78 VAL A CA 1
ATOM 615 C C . VAL A 1 78 ? 0.934 -5.455 -9.666 1.00 96.12 78 VAL A C 1
ATOM 617 O O . VAL A 1 78 ? 1.991 -5.681 -9.083 1.00 96.12 78 VAL A O 1
ATOM 620 N N . MET A 1 79 ? 0.445 -6.257 -10.612 1.00 94.75 79 MET A N 1
ATOM 621 C CA . MET A 1 79 ? 1.214 -7.352 -11.210 1.00 94.75 79 MET A CA 1
ATOM 622 C C . MET A 1 79 ? 1.722 -6.903 -12.576 1.00 94.75 79 MET A C 1
ATOM 624 O O . MET A 1 79 ? 0.966 -6.325 -13.355 1.00 94.75 79 MET A O 1
ATOM 628 N N . PHE A 1 80 ? 2.995 -7.144 -12.870 1.00 94.75 80 PHE A N 1
ATOM 629 C CA . PHE A 1 80 ? 3.570 -6.805 -14.165 1.00 94.75 80 PHE A CA 1
ATOM 630 C C . PHE A 1 80 ? 3.406 -7.961 -15.138 1.00 94.75 80 PHE A C 1
ATOM 632 O O . PHE A 1 80 ? 3.552 -9.123 -14.763 1.00 94.75 80 PHE A O 1
ATOM 639 N N . ARG A 1 81 ? 3.153 -7.634 -16.405 1.00 93.19 81 ARG A N 1
ATOM 640 C CA . ARG A 1 81 ? 3.380 -8.595 -17.481 1.00 93.19 81 ARG A CA 1
ATOM 641 C C . ARG A 1 81 ? 4.872 -8.894 -17.564 1.00 93.19 81 ARG A C 1
ATOM 643 O O . ARG A 1 81 ? 5.687 -7.966 -17.460 1.00 93.19 81 ARG A O 1
ATOM 650 N N . ASP A 1 82 ? 5.207 -10.149 -17.826 1.00 81.81 82 ASP A N 1
ATOM 651 C CA . ASP A 1 82 ? 6.535 -10.494 -18.319 1.00 81.81 82 ASP A CA 1
ATOM 652 C C . ASP A 1 82 ? 6.817 -9.746 -19.635 1.00 81.81 82 ASP A C 1
ATOM 654 O O . ASP A 1 82 ? 5.900 -9.243 -20.302 1.00 81.81 82 ASP A O 1
ATOM 658 N N . ARG A 1 83 ? 8.105 -9.568 -19.941 1.00 62.34 83 ARG A N 1
ATOM 659 C CA . ARG A 1 83 ? 8.531 -8.793 -21.113 1.00 62.34 83 ARG A CA 1
ATOM 660 C C . ARG A 1 83 ? 8.025 -9.416 -22.405 1.00 62.34 83 ARG A C 1
ATOM 662 O O . ARG A 1 83 ? 8.214 -10.639 -22.563 1.00 62.34 83 ARG A O 1
#

Mean predicted aligned error: 3.98 Å

Organism: NCBI:txid1123357

Sequence (83 aa):
MTYLPYMTRAQWANNNLGKQTSWTAADGRRWYTECDTAATGRGACRSFTWTTVFAATAKPGGGYTFSQENKWVFNNVVMFRDR